Protein AF-A0A2U1ACW5-F1 (afdb_monomer_lite)

Sequence (103 aa):
MLWLCRTILNARAKKNGRGSQGRVTHMHFDAAFTHRGYLLNCAPARAGDGTYQPYVVISRSSDGELVANRFFPAELRFSDEAAAIAHARDWAVRWIDASTVTL

Foldseek 3Di:
DCPDPPPPDPDPDDDPDDDDDDDDPPVQVQPWDDDPQKIKTWFWDQDPVQWTWIWIWIAGNPPRHTPDTDGDDPVPTHNDGVVSRVVSVVVVNVVVVVVVVVD

Secondary structure (DSSP, 8-state):
--------S---------------------EEEEETTEEEEEEEEE-TTS-EEEEEEEEETTT--EEEEEEPPTT--BSSHHHHHHHHHHHHHHHHHHHHTT-

pLDDT: mean 72.54, std 21.09, range [32.88, 91.94]

Radius of gyration: 14.92 Å; chains: 1; bounding box: 42×40×32 Å

Structure (mmCIF, N/CA/C/O backbone):
data_AF-A0A2U1ACW5-F1
#
_entry.id   AF-A0A2U1ACW5-F1
#
loop_
_atom_site.group_PDB
_atom_site.id
_atom_site.type_symbol
_atom_site.label_atom_id
_atom_site.label_alt_id
_atom_site.label_comp_id
_atom_site.label_asym_id
_atom_site.label_entity_id
_atom_site.label_seq_id
_atom_site.pdbx_PDB_ins_code
_atom_site.Cartn_x
_atom_site.Cartn_y
_atom_site.Cartn_z
_atom_site.occupancy
_atom_site.B_iso_or_equiv
_atom_site.auth_seq_id
_atom_site.auth_comp_id
_atom_site.auth_asym_id
_atom_site.auth_atom_id
_atom_site.pdbx_PDB_model_num
ATOM 1 N N . MET A 1 1 ? -22.507 3.247 -7.805 1.00 39.28 1 MET A N 1
ATOM 2 C CA . MET A 1 1 ? -21.217 2.680 -7.347 1.00 39.28 1 MET A CA 1
ATOM 3 C C . MET A 1 1 ? -20.061 3.320 -8.116 1.00 39.28 1 MET A C 1
ATOM 5 O O . MET A 1 1 ? -19.346 2.649 -8.842 1.00 39.28 1 MET A O 1
ATOM 9 N N . LEU A 1 2 ? -19.894 4.638 -7.983 1.00 41.62 2 LEU A N 1
ATO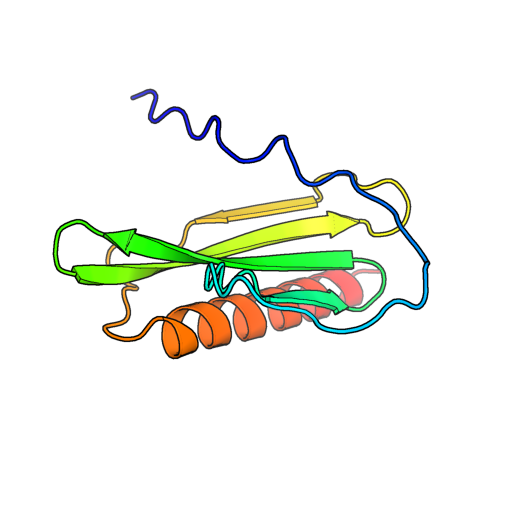M 10 C CA . LEU A 1 2 ? -18.729 5.367 -8.485 1.00 41.62 2 LEU A CA 1
ATOM 11 C C . LEU A 1 2 ? -18.114 6.078 -7.281 1.00 41.62 2 LEU A C 1
ATOM 13 O O . LEU A 1 2 ? -18.493 7.204 -6.971 1.00 41.62 2 LEU A O 1
ATOM 17 N N . TRP A 1 3 ? -17.224 5.397 -6.556 1.00 37.34 3 TRP A N 1
ATOM 18 C CA . TRP A 1 3 ? -16.386 6.074 -5.571 1.00 37.34 3 TRP A CA 1
ATOM 19 C C . TRP A 1 3 ? -15.121 6.532 -6.290 1.00 37.34 3 TRP A C 1
ATOM 21 O O . TRP A 1 3 ? -14.191 5.779 -6.565 1.00 37.34 3 TRP A O 1
ATOM 31 N N . LEU A 1 4 ? -15.222 7.773 -6.748 1.00 41.94 4 LEU A N 1
ATOM 32 C CA . LEU A 1 4 ? -14.299 8.493 -7.600 1.00 41.94 4 LEU A CA 1
ATOM 33 C C . LEU A 1 4 ? -12.999 8.788 -6.821 1.00 41.94 4 LEU A C 1
ATOM 35 O O . LEU A 1 4 ? -12.867 9.847 -6.215 1.00 41.94 4 LEU A O 1
ATOM 39 N N . CYS A 1 5 ? -12.014 7.887 -6.832 1.00 38.25 5 CYS A N 1
ATOM 40 C CA . CYS A 1 5 ? -10.661 8.207 -6.354 1.00 38.25 5 CYS A CA 1
ATOM 41 C C . CYS A 1 5 ? -9.927 9.064 -7.398 1.00 38.25 5 CYS A C 1
ATOM 43 O O . CYS A 1 5 ? -9.059 8.599 -8.132 1.00 38.25 5 CYS A O 1
ATOM 45 N N . ARG A 1 6 ? -10.302 10.345 -7.471 1.00 37.91 6 ARG A N 1
ATOM 46 C CA . ARG A 1 6 ? -9.713 11.362 -8.356 1.00 37.91 6 ARG A CA 1
ATOM 47 C C . ARG A 1 6 ? -8.531 12.107 -7.711 1.00 37.91 6 ARG A C 1
ATOM 49 O O . ARG A 1 6 ? -8.268 13.249 -8.068 1.00 37.91 6 ARG A O 1
ATOM 56 N N . THR A 1 7 ? -7.793 11.471 -6.800 1.00 41.97 7 THR A N 1
ATOM 57 C CA . THR A 1 7 ? -6.702 12.125 -6.039 1.00 41.97 7 THR A CA 1
ATOM 58 C C . THR A 1 7 ? -5.340 11.453 -6.224 1.00 41.97 7 THR A C 1
ATOM 60 O O . THR A 1 7 ? -4.455 11.614 -5.397 1.00 41.97 7 THR A O 1
ATOM 63 N N . ILE A 1 8 ? -5.132 10.705 -7.312 1.00 46.16 8 ILE A N 1
ATOM 64 C CA . ILE A 1 8 ? -3.819 10.109 -7.623 1.00 46.16 8 ILE A CA 1
ATOM 65 C C . ILE A 1 8 ? -3.422 10.486 -9.045 1.00 46.16 8 ILE A C 1
ATOM 67 O O . ILE A 1 8 ? -3.196 9.655 -9.915 1.00 46.16 8 ILE A O 1
ATOM 71 N N . LEU A 1 9 ? -3.403 11.787 -9.310 1.00 39.88 9 LEU A N 1
ATOM 72 C CA . LEU A 1 9 ? -2.804 12.322 -10.526 1.00 39.88 9 LEU A CA 1
ATOM 73 C C . LEU A 1 9 ? -2.098 13.643 -10.216 1.00 39.88 9 LEU A C 1
ATOM 75 O O . LEU A 1 9 ? -2.364 14.657 -10.843 1.00 39.88 9 LEU A O 1
ATOM 79 N N . ASN A 1 10 ? -1.240 13.662 -9.192 1.00 38.12 10 ASN A N 1
ATOM 80 C CA . ASN A 1 10 ? -0.293 14.764 -9.010 1.00 38.12 10 ASN A CA 1
ATOM 81 C C . ASN A 1 10 ? 0.879 14.381 -8.099 1.00 38.12 10 ASN A C 1
ATOM 83 O O . ASN A 1 10 ? 1.015 14.863 -6.985 1.00 38.12 10 ASN A O 1
ATOM 87 N N . ALA A 1 11 ? 1.756 13.511 -8.592 1.00 41.66 11 ALA A N 1
ATOM 88 C CA . ALA A 1 11 ? 3.115 13.406 -8.060 1.00 41.66 11 ALA A CA 1
ATOM 89 C C . ALA A 1 11 ? 4.088 12.951 -9.153 1.00 41.66 11 ALA A C 1
ATOM 91 O O . ALA A 1 11 ? 4.943 12.095 -8.953 1.00 41.66 11 ALA A O 1
ATOM 92 N N . ARG A 1 12 ? 3.971 13.538 -10.351 1.00 45.00 12 ARG A N 1
ATOM 93 C CA . ARG A 1 12 ? 5.057 13.502 -11.332 1.00 45.00 12 ARG A CA 1
ATOM 94 C C . ARG A 1 12 ? 5.933 14.728 -11.090 1.00 45.00 12 ARG A C 1
ATOM 96 O O . ARG A 1 12 ? 5.810 15.733 -11.774 1.00 45.00 12 ARG A O 1
ATOM 103 N N . ALA A 1 13 ? 6.816 14.648 -10.101 1.00 35.47 13 ALA A N 1
ATOM 104 C CA . ALA A 1 13 ? 7.883 15.627 -9.925 1.00 35.47 13 ALA A CA 1
ATOM 105 C C . ALA A 1 13 ? 9.207 14.899 -9.703 1.00 35.47 13 ALA A C 1
ATOM 107 O O . ALA A 1 13 ? 9.738 14.786 -8.603 1.00 35.47 13 ALA A O 1
ATOM 108 N N . LYS A 1 14 ? 9.749 14.415 -10.820 1.00 51.97 14 LYS A N 1
ATOM 109 C CA . LYS A 1 14 ? 11.175 14.163 -10.998 1.00 51.97 14 LYS A CA 1
ATOM 110 C C . LYS A 1 14 ? 11.932 15.431 -10.584 1.00 51.97 14 LYS A C 1
ATOM 112 O O . LYS A 1 14 ? 11.893 16.419 -11.312 1.00 51.97 14 LYS A O 1
ATOM 117 N N . LYS A 1 15 ? 12.637 15.412 -9.453 1.00 34.03 15 LYS A N 1
ATOM 118 C CA . LYS A 1 15 ? 13.731 16.358 -9.197 1.00 34.03 15 LYS A CA 1
ATOM 119 C C . LYS A 1 15 ? 14.827 15.703 -8.363 1.00 34.03 15 LYS A C 1
ATOM 121 O O . LYS A 1 15 ? 14.823 15.719 -7.140 1.00 34.03 15 LYS A O 1
ATOM 126 N N . ASN A 1 16 ? 15.797 15.152 -9.090 1.00 43.53 16 ASN A N 1
ATOM 127 C CA . ASN A 1 16 ? 17.181 15.107 -8.641 1.00 43.53 16 ASN A CA 1
ATOM 128 C C . ASN A 1 16 ? 17.596 16.543 -8.281 1.00 43.53 16 ASN A C 1
ATOM 130 O O . ASN A 1 16 ? 17.562 17.419 -9.145 1.00 43.53 16 ASN A O 1
ATOM 134 N N . GLY A 1 17 ? 17.961 16.791 -7.027 1.00 34.56 17 GLY A N 1
ATOM 135 C CA . GLY A 1 17 ? 18.428 18.102 -6.590 1.00 34.56 17 GLY A CA 1
ATOM 136 C C . GLY A 1 17 ? 18.649 18.159 -5.087 1.00 34.56 17 GLY A C 1
ATOM 137 O O . GLY A 1 17 ? 17.695 18.206 -4.319 1.00 34.56 17 GLY A O 1
ATOM 138 N N . ARG A 1 18 ? 19.923 18.165 -4.683 1.00 53.16 18 ARG A N 1
ATOM 139 C CA . ARG A 1 18 ? 20.391 18.546 -3.343 1.00 53.16 18 ARG A CA 1
ATOM 140 C C . ARG A 1 18 ? 19.688 19.833 -2.887 1.00 53.16 18 ARG A C 1
ATOM 142 O O . ARG A 1 18 ? 19.702 20.810 -3.630 1.00 53.16 18 ARG A O 1
ATOM 149 N N . GLY A 1 19 ? 19.139 19.860 -1.674 1.00 32.88 19 GLY A N 1
ATOM 150 C CA . GLY A 1 19 ? 18.554 21.085 -1.126 1.00 32.88 19 GLY A CA 1
ATOM 151 C C . GLY A 1 19 ? 17.860 20.893 0.218 1.00 32.88 19 GLY A C 1
ATOM 152 O O . GLY A 1 19 ? 16.717 20.466 0.267 1.00 32.88 19 GLY A O 1
ATOM 153 N N . SER A 1 20 ? 18.596 21.213 1.281 1.00 42.34 20 SER A N 1
ATOM 154 C CA . SER A 1 20 ? 18.159 21.877 2.518 1.00 42.34 20 SER A CA 1
ATOM 155 C C . SER A 1 20 ? 16.734 21.599 3.025 1.00 42.34 20 SER A C 1
ATOM 157 O O . SER A 1 20 ? 15.765 22.216 2.587 1.00 42.34 20 SER A O 1
ATOM 159 N N . GLN A 1 21 ? 16.633 20.747 4.048 1.00 43.81 21 GLN A N 1
ATOM 160 C CA . GLN A 1 21 ? 15.432 20.577 4.868 1.00 43.81 21 GLN A CA 1
ATOM 161 C C . GLN A 1 21 ? 15.023 21.906 5.528 1.00 43.81 21 GLN A C 1
ATOM 163 O O . GLN A 1 21 ? 15.702 22.400 6.426 1.00 43.81 21 GLN A O 1
ATOM 168 N N . GLY A 1 22 ? 13.884 22.458 5.115 1.00 34.69 22 GLY A N 1
ATOM 169 C CA . GLY A 1 22 ? 13.260 23.629 5.724 1.00 34.69 22 GLY A CA 1
ATOM 170 C C . GLY A 1 22 ? 11.738 23.498 5.738 1.00 34.69 22 GLY A C 1
ATOM 171 O O . GLY A 1 22 ? 11.098 23.703 4.717 1.00 34.69 22 GLY A O 1
ATOM 172 N N . ARG A 1 23 ? 11.197 23.127 6.908 1.00 50.69 23 ARG A N 1
ATOM 173 C CA . ARG A 1 23 ? 9.838 23.376 7.445 1.00 50.69 23 ARG A CA 1
ATOM 174 C C . ARG A 1 23 ? 8.676 23.568 6.446 1.00 50.69 23 ARG A C 1
ATOM 176 O O . ARG A 1 23 ? 8.473 24.680 5.988 1.00 50.69 23 ARG A O 1
ATOM 183 N N . VAL A 1 24 ? 7.828 22.539 6.308 1.00 41.62 24 VAL A N 1
ATOM 184 C CA . VAL A 1 24 ? 6.386 22.510 6.673 1.00 41.62 24 VAL A CA 1
ATOM 185 C C . VAL A 1 24 ? 6.018 21.025 6.826 1.00 41.62 24 VAL A C 1
ATOM 187 O O . VAL A 1 24 ? 5.989 20.291 5.843 1.00 41.62 24 VAL A O 1
ATOM 190 N N . THR A 1 25 ? 5.776 20.543 8.047 1.00 41.47 25 THR A N 1
ATOM 191 C CA . THR A 1 25 ? 5.340 19.158 8.304 1.00 41.47 25 THR A CA 1
ATOM 192 C C . THR A 1 25 ? 3.851 19.007 7.995 1.00 41.47 25 THR A C 1
ATOM 194 O O . THR A 1 25 ? 3.028 18.863 8.893 1.00 41.47 25 THR A O 1
ATOM 197 N N . HIS A 1 26 ? 3.492 19.032 6.714 1.00 37.50 26 HIS A N 1
ATOM 198 C CA . HIS A 1 26 ? 2.369 18.221 6.261 1.00 37.50 26 HIS A CA 1
ATOM 199 C C . HIS A 1 26 ? 2.902 16.788 6.301 1.00 37.50 26 HIS A C 1
ATOM 201 O O . HIS A 1 26 ? 3.654 16.393 5.411 1.00 37.50 26 HIS A O 1
ATOM 207 N N . MET A 1 27 ? 2.627 16.053 7.385 1.00 41.44 27 MET A N 1
ATOM 208 C CA . MET A 1 27 ? 2.904 14.617 7.477 1.00 41.44 27 MET A CA 1
ATOM 209 C C . MET A 1 27 ? 2.012 13.890 6.466 1.00 41.44 27 MET A C 1
ATOM 211 O O . MET A 1 27 ? 1.006 13.278 6.796 1.00 41.44 27 MET A O 1
ATOM 215 N N . HIS A 1 28 ? 2.353 14.024 5.192 1.00 47.94 28 HIS A N 1
ATOM 216 C CA . HIS A 1 28 ? 1.923 13.110 4.162 1.00 47.94 28 HIS A CA 1
ATOM 217 C C . HIS A 1 28 ? 2.777 11.872 4.410 1.00 47.94 28 HIS A C 1
ATOM 219 O O . HIS A 1 28 ? 3.927 11.812 3.975 1.00 47.94 28 HIS A O 1
ATOM 225 N N . PHE A 1 29 ? 2.280 10.939 5.223 1.00 51.38 29 PHE A N 1
ATOM 226 C CA . PHE A 1 29 ? 2.937 9.654 5.434 1.00 51.38 29 PHE A CA 1
ATOM 227 C C . PHE A 1 29 ? 2.812 8.767 4.177 1.00 51.38 29 PHE A C 1
ATOM 229 O O . PHE A 1 29 ? 2.444 7.597 4.245 1.00 51.38 29 PHE A O 1
ATOM 236 N N . ASP A 1 30 ? 3.122 9.329 3.011 1.00 58.91 30 ASP A N 1
ATOM 237 C CA . ASP A 1 30 ? 3.385 8.572 1.802 1.00 58.91 30 ASP A CA 1
ATOM 238 C C . ASP A 1 30 ? 4.782 7.981 1.964 1.00 58.91 30 ASP A C 1
ATOM 240 O O . ASP A 1 30 ? 5.810 8.637 1.769 1.00 58.91 30 ASP A O 1
ATOM 244 N N . ALA A 1 31 ? 4.827 6.716 2.368 1.00 77.19 31 ALA A N 1
ATOM 245 C CA . ALA A 1 31 ? 6.047 5.932 2.360 1.00 77.19 31 ALA A CA 1
ATOM 246 C C . ALA A 1 31 ? 6.247 5.362 0.956 1.00 77.19 31 ALA A C 1
ATOM 248 O O . ALA A 1 31 ? 6.062 4.166 0.715 1.00 77.19 31 ALA A O 1
ATOM 249 N N . ALA A 1 32 ? 6.608 6.241 0.023 1.00 84.31 32 ALA A N 1
ATOM 250 C CA . ALA A 1 32 ? 7.019 5.840 -1.309 1.00 84.31 32 ALA A CA 1
ATOM 251 C C . ALA A 1 32 ? 8.475 5.353 -1.298 1.00 84.31 32 ALA A C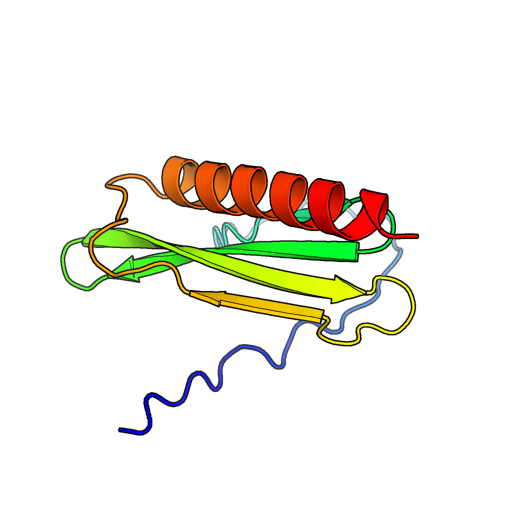 1
ATOM 253 O O . ALA A 1 32 ? 9.371 6.045 -0.813 1.00 84.31 32 ALA A O 1
ATOM 254 N N . PHE A 1 33 ? 8.725 4.164 -1.841 1.00 85.75 33 PHE A N 1
ATOM 255 C CA . PHE A 1 33 ? 10.070 3.600 -1.965 1.00 85.75 33 PHE A CA 1
ATOM 256 C C . PHE A 1 33 ? 10.200 2.764 -3.237 1.00 85.75 33 PHE A C 1
ATOM 258 O O . PHE A 1 33 ? 9.206 2.309 -3.795 1.00 85.75 33 PHE A O 1
ATOM 265 N N . THR A 1 34 ? 11.431 2.565 -3.707 1.00 86.81 34 THR A N 1
ATOM 266 C CA . THR A 1 34 ? 11.711 1.753 -4.897 1.00 86.81 34 THR A CA 1
ATOM 267 C C . THR A 1 34 ? 12.161 0.350 -4.488 1.00 86.81 34 THR A C 1
ATOM 269 O O . THR A 1 34 ? 13.049 0.216 -3.649 1.00 86.81 34 THR A O 1
ATOM 272 N N . HIS A 1 35 ? 11.600 -0.693 -5.106 1.00 87.75 35 HIS A N 1
ATOM 273 C CA . HIS A 1 35 ? 11.992 -2.097 -4.916 1.00 87.75 35 HIS A CA 1
ATOM 274 C C . HIS A 1 35 ? 11.984 -2.836 -6.257 1.00 87.75 35 HIS A C 1
ATOM 276 O O . HIS A 1 35 ? 10.993 -2.795 -6.981 1.00 87.75 35 HIS A O 1
ATOM 282 N N . ARG A 1 36 ? 13.100 -3.490 -6.612 1.00 86.19 36 ARG A N 1
ATOM 283 C CA . ARG A 1 36 ? 13.269 -4.285 -7.852 1.00 86.19 36 ARG A CA 1
ATOM 284 C C . ARG A 1 36 ? 12.817 -3.589 -9.153 1.00 86.19 36 ARG A C 1
ATOM 286 O O . ARG A 1 36 ? 12.264 -4.221 -10.043 1.00 86.19 36 ARG A O 1
ATOM 293 N N . GLY A 1 37 ? 13.048 -2.280 -9.271 1.00 86.62 37 GLY A N 1
ATOM 294 C CA . GLY A 1 37 ? 12.653 -1.505 -10.457 1.00 86.62 37 GLY A CA 1
ATOM 295 C C . GLY A 1 37 ? 11.187 -1.054 -10.471 1.00 86.62 37 GLY A C 1
ATOM 296 O O . GLY A 1 37 ? 10.738 -0.481 -11.463 1.00 86.62 37 GLY A O 1
ATOM 297 N N . TYR A 1 38 ? 10.459 -1.241 -9.371 1.00 88.12 38 TYR A N 1
ATOM 298 C CA . TYR A 1 38 ? 9.113 -0.717 -9.153 1.00 88.12 38 TYR A CA 1
ATOM 299 C C . TYR A 1 38 ? 9.139 0.385 -8.097 1.00 88.12 38 TYR A C 1
ATOM 301 O O . TYR A 1 38 ? 9.904 0.313 -7.140 1.00 88.12 38 TYR A O 1
ATOM 309 N N . LEU A 1 39 ? 8.307 1.404 -8.275 1.00 89.88 39 LEU A N 1
ATOM 310 C CA . LEU A 1 39 ? 7.999 2.422 -7.283 1.00 89.88 39 LEU A CA 1
ATOM 311 C C . LEU A 1 39 ? 6.729 1.999 -6.539 1.00 89.88 39 LEU A C 1
ATOM 313 O O . LEU A 1 39 ? 5.676 1.817 -7.146 1.00 89.88 39 LEU A O 1
ATOM 317 N N . LEU A 1 40 ? 6.833 1.843 -5.226 1.00 90.06 40 LEU A N 1
ATOM 318 C CA . LEU A 1 40 ? 5.763 1.395 -4.347 1.00 90.06 40 LEU A CA 1
ATOM 319 C C . LEU A 1 40 ? 5.385 2.572 -3.463 1.00 90.06 40 LEU A C 1
ATOM 321 O O . LEU A 1 40 ? 6.147 2.949 -2.577 1.00 90.06 40 LEU A O 1
ATOM 325 N N . ASN A 1 41 ? 4.227 3.165 -3.722 1.00 89.31 41 ASN A N 1
ATOM 326 C CA . ASN A 1 41 ? 3.672 4.217 -2.893 1.00 89.31 41 ASN A CA 1
ATOM 327 C C . ASN A 1 41 ? 2.706 3.615 -1.872 1.00 89.31 41 ASN A C 1
ATOM 329 O O . ASN A 1 41 ? 1.649 3.114 -2.253 1.00 89.31 41 ASN A O 1
ATOM 333 N N . CYS A 1 42 ? 3.090 3.642 -0.597 1.00 88.50 42 CYS A N 1
ATOM 334 C CA . CYS A 1 42 ? 2.284 3.152 0.515 1.00 88.50 42 CYS A CA 1
ATOM 335 C C . CYS A 1 42 ? 1.741 4.335 1.312 1.00 88.50 42 CYS A C 1
ATOM 337 O O . CYS A 1 42 ? 2.528 5.122 1.837 1.00 88.50 42 CYS A O 1
ATOM 339 N N . ALA A 1 43 ? 0.420 4.417 1.449 1.00 86.19 43 ALA A N 1
ATOM 340 C CA . ALA A 1 43 ? -0.244 5.506 2.154 1.00 86.19 43 ALA A CA 1
ATOM 341 C C . ALA A 1 43 ? -1.321 4.975 3.118 1.00 86.19 43 ALA A C 1
ATOM 343 O O . ALA A 1 43 ? -1.960 3.956 2.836 1.00 86.19 43 ALA A O 1
ATOM 344 N N . PRO A 1 44 ? -1.554 5.651 4.254 1.00 85.06 44 PRO A N 1
ATOM 345 C CA . PRO A 1 44 ? -2.678 5.363 5.128 1.00 85.06 44 PRO A CA 1
ATOM 346 C C . PRO A 1 44 ? -3.915 6.152 4.667 1.00 85.06 44 PRO A C 1
ATOM 348 O O . PRO A 1 44 ? -3.926 7.382 4.640 1.00 85.06 44 PRO A O 1
ATOM 351 N N . ALA A 1 45 ? -4.999 5.457 4.335 1.00 86.31 45 ALA A N 1
ATOM 352 C CA . ALA A 1 45 ? -6.296 6.072 4.082 1.00 86.31 45 ALA A CA 1
ATOM 353 C C . ALA A 1 45 ? -7.087 6.163 5.395 1.00 86.31 45 ALA A C 1
ATOM 355 O O . ALA A 1 45 ? -7.566 5.158 5.916 1.00 86.31 45 ALA A O 1
ATOM 356 N N . ARG A 1 46 ? -7.223 7.371 5.949 1.00 84.00 46 ARG A N 1
ATOM 357 C CA . ARG A 1 46 ? -7.966 7.590 7.197 1.00 84.00 46 ARG A CA 1
ATOM 358 C C . ARG A 1 46 ? -9.468 7.379 6.992 1.00 84.00 46 ARG A C 1
ATOM 360 O O . ARG A 1 46 ? -10.084 8.032 6.150 1.00 84.00 46 ARG A O 1
ATOM 367 N N . ALA A 1 47 ? -10.057 6.495 7.786 1.00 82.25 47 ALA A N 1
ATOM 368 C CA . ALA A 1 47 ? -11.489 6.258 7.849 1.00 82.25 47 ALA A CA 1
ATOM 369 C C . ALA A 1 47 ? -12.167 7.217 8.847 1.00 82.25 47 ALA A C 1
ATOM 371 O O . ALA A 1 47 ? -11.535 7.792 9.736 1.00 82.25 47 ALA A O 1
ATOM 372 N N . GLY A 1 48 ? -13.479 7.420 8.684 1.00 80.38 48 GLY A N 1
ATOM 373 C CA . GLY A 1 48 ? -14.260 8.355 9.509 1.00 80.38 48 GLY A CA 1
ATOM 374 C C . GLY A 1 48 ? -14.376 7.961 10.988 1.00 80.38 48 GLY A C 1
ATOM 375 O O . GLY A 1 48 ? -14.727 8.799 11.811 1.00 80.38 48 GLY A O 1
ATOM 376 N N . ASP A 1 49 ? -14.049 6.714 11.323 1.00 82.94 49 ASP A N 1
ATOM 377 C CA . ASP A 1 49 ? -13.991 6.159 12.681 1.00 82.94 49 ASP A CA 1
ATOM 378 C C . ASP A 1 49 ? -12.643 6.418 13.387 1.00 82.94 49 ASP A C 1
ATOM 380 O O . ASP A 1 49 ? -12.454 6.010 14.530 1.00 82.94 49 ASP A O 1
ATOM 384 N N . GLY A 1 50 ? -11.706 7.109 12.726 1.00 85.00 50 GLY A N 1
ATOM 385 C CA . GLY A 1 50 ? -10.374 7.396 13.258 1.00 85.00 50 GLY A CA 1
ATOM 386 C C . GLY A 1 50 ? -9.350 6.284 13.029 1.00 85.00 50 GLY A C 1
ATOM 387 O O . GLY A 1 50 ? -8.213 6.430 13.465 1.00 85.00 50 GLY A O 1
ATOM 388 N N . THR A 1 51 ? -9.722 5.210 12.332 1.00 89.38 51 THR A N 1
ATOM 389 C CA . THR A 1 51 ? -8.792 4.154 11.918 1.00 89.38 51 THR A CA 1
ATOM 390 C C . THR A 1 51 ? -8.154 4.459 10.560 1.00 89.38 51 THR A C 1
ATOM 392 O O . THR A 1 51 ? -8.559 5.378 9.845 1.00 89.38 51 THR A O 1
ATOM 395 N N . TYR A 1 52 ? -7.150 3.673 10.184 1.00 87.62 52 TYR A N 1
ATOM 396 C CA . TYR A 1 52 ? -6.372 3.817 8.963 1.00 87.62 52 TYR A CA 1
ATOM 397 C C . TYR A 1 52 ? -6.418 2.534 8.152 1.00 87.62 52 TYR A C 1
ATOM 399 O O . TYR A 1 52 ? -6.051 1.454 8.613 1.00 87.62 52 TYR A O 1
ATOM 407 N N . GLN A 1 53 ? -6.858 2.660 6.913 1.00 89.25 53 GLN A N 1
ATOM 408 C CA . GLN A 1 53 ? -6.879 1.583 5.948 1.00 89.25 53 GLN A CA 1
ATOM 409 C C . GLN A 1 53 ? -5.585 1.642 5.132 1.00 89.25 53 GLN A C 1
ATOM 411 O O . GLN A 1 53 ? -5.257 2.696 4.582 1.00 89.25 53 GLN A O 1
ATOM 416 N N . PRO A 1 54 ? -4.817 0.548 5.052 1.00 89.38 54 PRO A N 1
ATOM 417 C CA . PRO A 1 54 ? -3.607 0.534 4.254 1.00 89.38 54 PRO A CA 1
ATOM 418 C C . PRO A 1 54 ? -3.978 0.670 2.778 1.00 89.38 54 PRO A C 1
ATOM 420 O O . PRO A 1 54 ? -4.998 0.150 2.310 1.00 89.38 54 PRO A O 1
ATOM 423 N N . TYR A 1 55 ? -3.135 1.375 2.040 1.00 87.31 55 TYR A N 1
ATOM 424 C CA . TYR A 1 55 ? -3.302 1.585 0.618 1.00 87.31 55 TYR A CA 1
ATOM 425 C C . TYR A 1 55 ? -1.950 1.539 -0.082 1.00 87.31 55 TYR A C 1
ATOM 427 O O . TYR A 1 55 ? -0.957 2.053 0.437 1.00 87.31 55 TYR A O 1
ATOM 435 N N . VAL A 1 56 ? -1.904 0.906 -1.255 1.00 90.12 56 VAL A N 1
ATOM 436 C CA . VAL A 1 56 ? -0.673 0.805 -2.034 1.00 90.12 56 VAL A CA 1
ATOM 437 C C . VAL A 1 56 ? -0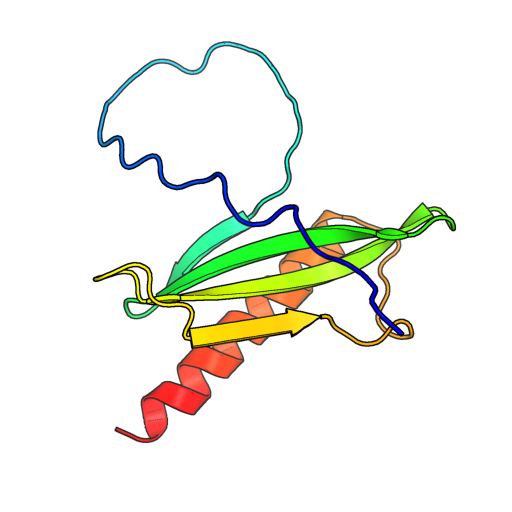.904 0.945 -3.531 1.00 90.12 56 VAL A C 1
ATOM 439 O O . VAL A 1 56 ? -1.785 0.316 -4.124 1.00 90.12 56 VAL A O 1
ATOM 442 N N . VAL A 1 57 ? -0.033 1.736 -4.147 1.00 90.56 57 VAL A N 1
ATOM 443 C CA . VAL A 1 57 ? 0.094 1.893 -5.593 1.00 90.56 57 VAL A CA 1
ATOM 444 C C . VAL A 1 57 ? 1.477 1.430 -6.005 1.00 90.56 57 VAL A C 1
ATOM 446 O O . VAL A 1 57 ? 2.477 1.897 -5.471 1.00 90.56 57 VAL A O 1
ATOM 449 N N . ILE A 1 58 ? 1.538 0.528 -6.971 1.00 89.12 58 ILE A N 1
ATOM 450 C CA . ILE A 1 58 ? 2.780 0.014 -7.529 1.00 89.12 58 ILE A CA 1
ATOM 451 C C . ILE A 1 58 ? 2.847 0.455 -8.981 1.00 89.12 58 ILE A C 1
ATOM 453 O O . ILE A 1 58 ? 2.005 0.077 -9.797 1.00 89.12 58 ILE A O 1
ATOM 457 N N . SER A 1 59 ? 3.867 1.228 -9.314 1.00 88.44 59 SER A N 1
ATOM 458 C CA . SER A 1 59 ? 4.186 1.605 -10.685 1.00 88.44 59 SER A CA 1
ATOM 459 C C . SER A 1 59 ? 5.582 1.135 -11.063 1.00 88.44 59 SER A C 1
ATOM 461 O O . SER A 1 59 ? 6.435 0.892 -10.212 1.00 88.44 59 SER A O 1
ATOM 463 N N . ARG A 1 60 ? 5.840 0.967 -12.354 1.00 88.06 60 ARG A N 1
ATOM 464 C CA . ARG A 1 60 ? 7.176 0.643 -12.841 1.00 88.06 60 ARG A CA 1
ATOM 465 C C . ARG A 1 60 ? 8.035 1.902 -12.784 1.00 88.06 60 ARG A C 1
ATOM 467 O O . ARG A 1 60 ? 7.644 2.968 -13.249 1.00 88.06 60 ARG A O 1
ATOM 474 N N . SER A 1 61 ? 9.229 1.791 -12.211 1.00 85.81 61 SER A N 1
ATOM 475 C CA . SER A 1 61 ? 10.112 2.942 -12.001 1.00 85.81 61 SER A CA 1
ATOM 476 C C . SER A 1 61 ? 10.704 3.506 -13.303 1.00 85.81 61 SER A C 1
ATOM 478 O O . SER A 1 61 ? 11.234 4.617 -13.277 1.00 85.81 61 SER A O 1
ATOM 480 N N . SER A 1 62 ? 10.670 2.764 -14.416 1.00 85.06 62 SER A N 1
ATOM 481 C CA . SER A 1 62 ? 11.277 3.163 -15.697 1.00 85.06 62 SER A CA 1
ATOM 482 C C . SER A 1 62 ? 10.446 4.186 -16.475 1.00 85.06 62 SER A C 1
ATOM 484 O O . SER A 1 62 ? 10.987 5.161 -16.990 1.00 85.06 62 SER A O 1
ATOM 486 N N . ASP A 1 63 ? 9.137 3.968 -16.560 1.00 84.44 63 ASP A N 1
ATOM 487 C CA . ASP A 1 63 ? 8.178 4.745 -17.358 1.00 84.44 63 ASP A CA 1
ATOM 488 C C . ASP A 1 63 ? 7.074 5.383 -16.491 1.00 84.44 63 ASP A C 1
ATOM 490 O O . ASP A 1 63 ? 6.451 6.371 -16.898 1.00 84.44 63 ASP A O 1
ATOM 494 N N . GLY A 1 64 ? 6.892 4.888 -15.264 1.00 83.44 64 GLY A N 1
ATOM 495 C CA . GLY A 1 64 ? 5.817 5.275 -14.358 1.00 83.44 64 GLY A CA 1
ATOM 496 C C . GLY A 1 64 ? 4.501 4.551 -14.636 1.00 83.44 64 GLY A C 1
ATOM 497 O O . GLY A 1 64 ? 3.473 4.987 -14.119 1.00 83.44 64 GLY A O 1
ATOM 498 N N . GLU A 1 65 ? 4.504 3.488 -15.447 1.00 86.69 65 GLU A N 1
ATOM 499 C CA . GLU A 1 65 ? 3.305 2.712 -15.763 1.00 86.69 65 GLU A CA 1
ATOM 500 C C . GLU A 1 65 ? 2.722 2.096 -14.487 1.00 86.69 65 GLU A C 1
ATOM 502 O O . GLU A 1 65 ? 3.445 1.494 -13.694 1.00 86.69 65 GLU A O 1
ATOM 507 N N . LEU A 1 66 ? 1.416 2.257 -14.267 1.00 86.50 66 LEU A N 1
ATOM 508 C CA . LEU A 1 66 ? 0.731 1.645 -13.134 1.00 86.50 66 LEU A CA 1
ATOM 509 C C . LEU A 1 66 ? 0.658 0.132 -13.348 1.00 86.50 66 LEU A C 1
ATOM 511 O O . LEU A 1 66 ? 0.013 -0.335 -14.279 1.00 86.50 66 LEU A O 1
ATOM 515 N N . VAL A 1 67 ? 1.285 -0.620 -12.452 1.00 87.81 67 VAL A N 1
ATOM 516 C CA . VAL A 1 67 ? 1.351 -2.083 -12.520 1.00 87.81 67 VAL A CA 1
ATOM 517 C C . VAL A 1 67 ? 0.260 -2.699 -11.653 1.00 87.81 67 VAL A C 1
ATOM 519 O O . VAL A 1 67 ? -0.425 -3.627 -12.072 1.00 87.81 67 VAL A O 1
ATOM 522 N N . ALA A 1 68 ? 0.077 -2.171 -10.443 1.00 87.31 68 ALA A N 1
ATOM 523 C CA . ALA A 1 68 ? -0.956 -2.631 -9.532 1.00 87.31 68 ALA A CA 1
ATOM 524 C C . ALA A 1 68 ? -1.442 -1.497 -8.632 1.00 87.31 68 ALA A C 1
ATOM 526 O O . ALA A 1 68 ? -0.689 -0.616 -8.224 1.00 87.31 68 ALA A O 1
ATOM 527 N N . ASN A 1 69 ? -2.721 -1.547 -8.289 1.00 87.88 69 ASN A N 1
ATOM 528 C CA . ASN A 1 69 ? -3.342 -0.647 -7.334 1.00 87.88 69 ASN A CA 1
ATOM 529 C C . ASN A 1 69 ? -4.178 -1.495 -6.379 1.00 87.88 69 ASN A C 1
ATOM 531 O O . ASN A 1 69 ? -5.090 -2.193 -6.828 1.00 87.88 69 ASN A O 1
ATOM 535 N N . ARG A 1 70 ? -3.860 -1.468 -5.083 1.00 84.56 70 ARG A N 1
ATOM 536 C CA . ARG A 1 70 ? -4.584 -2.254 -4.088 1.00 84.56 70 ARG A CA 1
ATOM 537 C C . ARG A 1 70 ? -5.104 -1.386 -2.954 1.00 84.56 70 ARG A C 1
ATOM 539 O O . ARG A 1 70 ? -4.350 -0.840 -2.153 1.00 84.56 70 ARG A O 1
ATOM 546 N N . PHE A 1 71 ? -6.427 -1.393 -2.849 1.00 85.44 71 PHE A N 1
ATOM 547 C CA . PHE A 1 71 ? -7.148 -1.087 -1.624 1.00 85.44 71 PHE A CA 1
ATOM 548 C C . PHE A 1 71 ? -7.364 -2.381 -0.845 1.00 85.44 71 PHE A C 1
ATOM 550 O O . PHE A 1 71 ? -7.828 -3.381 -1.396 1.00 85.44 71 PHE A O 1
ATOM 557 N N . PHE A 1 72 ? -6.999 -2.372 0.430 1.00 86.50 72 PHE A N 1
ATOM 558 C CA . PHE A 1 72 ? -7.238 -3.502 1.321 1.00 86.50 72 PHE A CA 1
ATOM 559 C C . PHE A 1 72 ? -8.702 -3.518 1.781 1.00 86.50 72 PHE A C 1
ATOM 561 O O . PHE 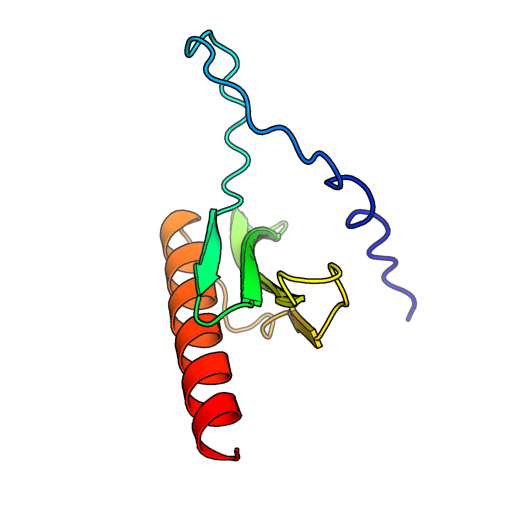A 1 72 ? -9.364 -2.486 1.694 1.00 86.50 72 PHE A O 1
ATOM 568 N N . PRO A 1 73 ? -9.250 -4.656 2.236 1.00 84.75 73 PRO A N 1
ATOM 569 C CA . PRO A 1 73 ? -10.624 -4.716 2.734 1.00 84.75 73 PRO A CA 1
ATOM 570 C C . PRO A 1 73 ? -10.823 -3.834 3.974 1.00 84.75 73 PRO A C 1
ATOM 572 O O . PRO A 1 73 ? -9.891 -3.598 4.738 1.00 84.75 73 PRO A O 1
ATOM 575 N N . ALA A 1 74 ? -12.057 -3.372 4.193 1.00 79.69 74 ALA A N 1
ATOM 576 C CA . ALA A 1 74 ? -12.407 -2.515 5.330 1.00 79.69 74 ALA A CA 1
ATOM 577 C C . ALA A 1 74 ? -12.238 -3.206 6.696 1.00 79.69 74 ALA A C 1
ATOM 579 O O . ALA A 1 74 ? -12.128 -2.528 7.708 1.00 79.69 74 ALA A O 1
ATOM 580 N N . GLU A 1 75 ? -12.199 -4.536 6.726 1.00 84.94 75 GLU A N 1
ATOM 581 C CA . GLU A 1 75 ? -11.910 -5.327 7.928 1.00 84.94 75 GLU A CA 1
ATOM 582 C C . GLU A 1 75 ? -10.434 -5.223 8.346 1.00 84.94 75 GLU A C 1
ATOM 584 O O . GLU A 1 75 ? -10.100 -5.435 9.508 1.00 84.94 75 GLU A O 1
ATOM 589 N N . LEU A 1 76 ? -9.547 -4.859 7.412 1.00 85.75 76 LEU A N 1
ATOM 590 C CA . LEU A 1 76 ? -8.122 -4.673 7.655 1.00 85.75 76 LEU A CA 1
ATOM 591 C C . LEU A 1 76 ? -7.821 -3.186 7.860 1.00 85.75 76 LEU A C 1
ATOM 593 O O . LEU A 1 76 ? -7.313 -2.493 6.977 1.00 85.75 76 LEU A O 1
ATOM 597 N N . ARG A 1 77 ? -8.180 -2.697 9.045 1.00 87.69 77 ARG A N 1
ATOM 598 C CA . ARG A 1 77 ? -7.914 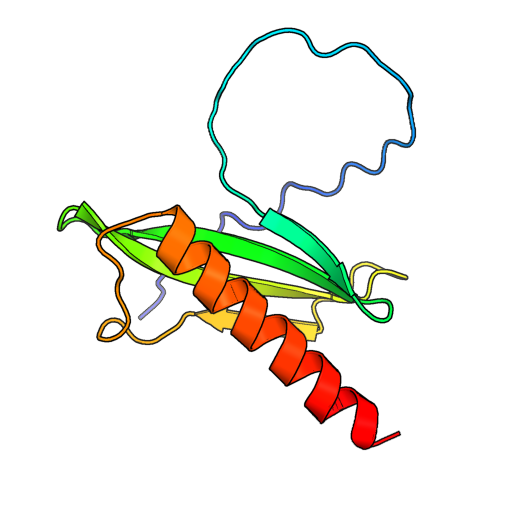-1.334 9.507 1.00 87.69 77 ARG A CA 1
ATOM 599 C C . ARG A 1 77 ? -6.959 -1.361 10.688 1.00 87.69 77 ARG A C 1
ATOM 601 O O . ARG A 1 77 ? -6.969 -2.286 11.494 1.00 87.69 77 ARG A O 1
ATOM 608 N N . PHE A 1 78 ? -6.156 -0.317 10.793 1.00 88.06 78 PHE A N 1
ATOM 609 C CA . PHE A 1 78 ? -5.192 -0.131 11.864 1.00 88.06 78 PHE A CA 1
ATOM 610 C C . PHE A 1 78 ? -5.563 1.107 12.664 1.00 88.06 78 PHE A C 1
ATOM 612 O O . PHE A 1 78 ? -5.996 2.110 12.107 1.00 88.06 78 PHE A O 1
ATOM 619 N N . SER A 1 79 ? -5.362 1.066 13.974 1.00 89.38 79 SER A N 1
ATOM 620 C CA . SER A 1 79 ? -5.531 2.251 14.824 1.00 89.38 79 SER A CA 1
ATOM 621 C C . SER A 1 79 ? -4.387 3.258 14.662 1.00 89.38 79 SER A C 1
ATOM 623 O O . SER A 1 79 ? -4.490 4.378 15.148 1.00 89.38 79 SER A O 1
ATOM 625 N N . ASP A 1 80 ? -3.301 2.855 13.997 1.00 87.88 80 ASP A N 1
ATOM 626 C CA . ASP A 1 80 ? -2.075 3.629 13.829 1.00 87.88 80 ASP A CA 1
ATOM 627 C C . ASP A 1 80 ? -1.684 3.753 12.347 1.00 87.88 80 ASP A C 1
ATOM 629 O O . ASP A 1 80 ? -1.756 2.790 11.575 1.00 87.88 80 ASP A O 1
ATOM 633 N N . GLU A 1 81 ? -1.246 4.953 11.964 1.00 86.56 81 GLU A N 1
ATOM 634 C CA . GLU A 1 81 ? -0.835 5.288 10.596 1.00 86.56 81 GLU A CA 1
ATOM 635 C C . GLU A 1 81 ? 0.401 4.499 10.167 1.00 86.56 81 GLU A C 1
ATOM 637 O O . GLU A 1 81 ? 0.436 3.932 9.070 1.00 86.56 81 GLU A O 1
ATOM 642 N N . ALA A 1 82 ? 1.410 4.425 11.040 1.00 85.94 82 ALA A N 1
ATOM 643 C CA . ALA A 1 82 ? 2.659 3.741 10.740 1.00 85.94 82 ALA A CA 1
ATOM 644 C C . ALA A 1 82 ? 2.444 2.229 10.593 1.00 85.94 82 ALA A C 1
ATOM 646 O O . ALA A 1 82 ? 3.058 1.611 9.722 1.00 85.94 82 ALA A O 1
ATOM 647 N N . ALA A 1 83 ? 1.528 1.645 11.367 1.00 89.19 83 ALA A N 1
ATOM 648 C CA . ALA A 1 83 ? 1.119 0.251 11.229 1.00 89.19 83 ALA A CA 1
ATOM 649 C C . ALA A 1 83 ? 0.440 -0.030 9.876 1.00 89.19 83 ALA A C 1
ATOM 651 O O . ALA A 1 83 ? 0.804 -1.000 9.204 1.00 89.19 83 ALA A O 1
ATOM 652 N N . ALA A 1 84 ? -0.481 0.834 9.429 1.00 88.19 84 ALA A N 1
ATOM 653 C CA . ALA A 1 84 ? -1.112 0.701 8.111 1.00 88.19 84 ALA A CA 1
ATOM 654 C C . ALA A 1 84 ? -0.074 0.768 6.980 1.00 88.19 84 ALA A C 1
ATOM 656 O O . ALA A 1 84 ? -0.076 -0.051 6.058 1.00 88.19 84 ALA A O 1
ATOM 657 N N . ILE A 1 85 ? 0.869 1.701 7.078 1.00 88.75 85 ILE A N 1
ATOM 658 C CA . ILE A 1 85 ? 1.950 1.838 6.101 1.00 88.75 85 ILE A CA 1
ATOM 659 C C . ILE A 1 85 ? 2.874 0.625 6.121 1.00 88.75 85 ILE A C 1
ATOM 661 O O . ILE A 1 85 ? 3.212 0.105 5.062 1.00 88.75 85 ILE A O 1
ATOM 665 N N . ALA A 1 86 ? 3.288 0.155 7.298 1.00 90.31 86 ALA A N 1
ATOM 666 C CA . ALA A 1 86 ? 4.146 -1.018 7.424 1.00 90.31 86 ALA A CA 1
ATOM 667 C C . ALA A 1 86 ? 3.492 -2.256 6.796 1.00 90.31 86 ALA A C 1
ATOM 669 O O . ALA A 1 86 ? 4.160 -3.003 6.081 1.00 90.31 86 ALA A O 1
ATOM 670 N N . HIS A 1 87 ? 2.179 -2.422 6.985 1.00 90.88 87 HIS A N 1
ATOM 671 C CA . HIS A 1 87 ? 1.417 -3.496 6.358 1.00 90.88 87 HIS A CA 1
ATOM 672 C C . HIS A 1 87 ? 1.375 -3.367 4.831 1.00 90.88 87 HIS A C 1
ATOM 674 O O . HIS A 1 87 ? 1.669 -4.328 4.120 1.00 90.88 87 HIS A O 1
ATOM 680 N N . ALA A 1 88 ? 1.060 -2.174 4.317 1.00 90.31 88 ALA A N 1
ATOM 681 C CA . ALA A 1 88 ? 1.073 -1.903 2.882 1.00 90.31 88 ALA A CA 1
ATOM 682 C C . ALA A 1 88 ? 2.453 -2.200 2.270 1.00 90.31 88 ALA A C 1
ATOM 684 O O . ALA A 1 88 ? 2.533 -2.860 1.236 1.00 90.31 88 ALA A O 1
ATOM 685 N N . ARG A 1 89 ? 3.534 -1.787 2.945 1.00 89.31 89 ARG A N 1
ATOM 686 C CA . ARG A 1 89 ? 4.922 -2.025 2.522 1.00 89.31 89 ARG A CA 1
ATOM 687 C C . ARG A 1 89 ? 5.269 -3.511 2.472 1.00 89.31 89 ARG A C 1
ATOM 689 O O . ARG A 1 89 ? 5.778 -3.958 1.447 1.00 89.31 89 ARG A O 1
ATOM 696 N N . ASP A 1 90 ? 5.004 -4.263 3.542 1.00 91.31 90 ASP A N 1
ATOM 697 C CA . ASP A 1 90 ? 5.281 -5.708 3.597 1.00 91.31 90 ASP A CA 1
ATOM 698 C C . ASP A 1 90 ? 4.520 -6.452 2.495 1.00 91.31 90 ASP A C 1
ATOM 700 O O . ASP A 1 90 ? 5.119 -7.217 1.737 1.00 91.31 90 ASP A O 1
ATOM 704 N N . TRP A 1 91 ? 3.231 -6.148 2.323 1.00 91.94 91 TRP A N 1
ATOM 705 C CA . TRP A 1 91 ? 2.435 -6.730 1.248 1.00 91.94 91 TRP A CA 1
ATOM 706 C C . TRP A 1 91 ? 3.022 -6.417 -0.133 1.00 91.94 91 TRP A C 1
ATOM 708 O O . TRP A 1 91 ? 3.135 -7.310 -0.970 1.00 91.94 91 TRP A O 1
ATOM 718 N N . ALA A 1 92 ? 3.416 -5.166 -0.373 1.00 90.00 92 ALA A N 1
ATOM 719 C CA . ALA A 1 92 ? 3.903 -4.718 -1.672 1.00 90.00 92 ALA A CA 1
ATOM 720 C C . ALA A 1 92 ? 5.240 -5.373 -2.042 1.00 90.00 92 ALA A C 1
ATOM 722 O O . ALA A 1 92 ? 5.410 -5.831 -3.171 1.00 90.00 92 ALA A O 1
ATOM 723 N N . VAL A 1 93 ? 6.158 -5.481 -1.075 1.00 89.94 93 VAL A N 1
ATOM 724 C CA . VAL A 1 93 ? 7.427 -6.204 -1.240 1.00 89.94 93 VAL A CA 1
ATOM 725 C C . VAL A 1 93 ? 7.162 -7.668 -1.562 1.00 89.94 93 VAL A C 1
ATOM 727 O O . VAL A 1 93 ? 7.685 -8.168 -2.553 1.00 89.94 93 VAL A O 1
ATOM 730 N N . ARG A 1 94 ? 6.298 -8.341 -0.792 1.00 90.44 94 ARG A N 1
ATOM 731 C CA . ARG A 1 94 ? 5.957 -9.751 -1.035 1.00 90.44 94 ARG A CA 1
ATOM 732 C C . ARG A 1 94 ? 5.290 -9.964 -2.387 1.00 90.44 94 ARG A C 1
ATOM 734 O O . ARG A 1 94 ? 5.571 -10.955 -3.052 1.00 90.44 94 ARG A O 1
ATOM 741 N N . TRP A 1 95 ? 4.418 -9.047 -2.799 1.00 89.12 95 TRP A N 1
ATOM 742 C CA . TRP A 1 95 ? 3.745 -9.115 -4.091 1.00 89.12 95 TRP A CA 1
ATOM 743 C C . TRP A 1 95 ? 4.738 -8.982 -5.245 1.00 89.12 95 TRP A C 1
ATOM 745 O O . TRP A 1 95 ? 4.699 -9.787 -6.176 1.00 89.12 95 TRP A O 1
ATOM 755 N N . ILE A 1 96 ? 5.657 -8.014 -5.162 1.00 87.00 96 ILE A N 1
ATOM 756 C CA . ILE A 1 96 ? 6.741 -7.874 -6.136 1.00 87.00 96 ILE A CA 1
ATOM 757 C C . ILE A 1 96 ? 7.618 -9.119 -6.131 1.00 87.00 96 ILE A C 1
ATOM 759 O O . ILE A 1 96 ? 7.862 -9.681 -7.195 1.00 87.00 96 ILE A O 1
ATOM 763 N N . ASP A 1 97 ? 8.055 -9.583 -4.963 1.00 87.19 97 ASP A N 1
ATOM 764 C CA . ASP A 1 97 ? 8.941 -10.737 -4.856 1.00 87.19 97 ASP A CA 1
ATOM 765 C C . ASP A 1 97 ? 8.302 -11.989 -5.467 1.00 87.19 97 ASP A C 1
ATOM 767 O O . ASP A 1 97 ? 8.954 -12.649 -6.272 1.00 87.19 97 ASP A O 1
ATOM 771 N N . ALA A 1 98 ? 7.020 -12.254 -5.194 1.00 84.06 98 ALA A N 1
ATOM 772 C CA . ALA A 1 98 ? 6.267 -13.345 -5.812 1.00 84.06 98 ALA A CA 1
ATOM 773 C C . ALA A 1 98 ? 6.092 -13.166 -7.332 1.00 84.06 98 ALA A C 1
ATOM 775 O O . ALA A 1 98 ? 6.241 -14.128 -8.080 1.00 84.06 98 ALA A O 1
ATOM 776 N N . SER A 1 99 ? 5.833 -11.939 -7.796 1.00 76.31 99 SER A N 1
ATOM 777 C CA . SER A 1 99 ? 5.668 -11.629 -9.226 1.00 76.31 99 SER A CA 1
ATOM 778 C C . SER A 1 99 ? 6.988 -11.686 -10.005 1.00 76.31 99 SER A C 1
ATOM 780 O O . SER A 1 99 ? 6.980 -11.895 -11.213 1.00 76.31 99 SER A O 1
ATOM 782 N N . THR A 1 100 ? 8.133 -11.505 -9.333 1.00 66.25 100 THR A N 1
ATOM 783 C CA . THR A 1 100 ? 9.460 -11.565 -9.975 1.00 66.25 100 THR A CA 1
ATOM 784 C C . THR A 1 100 ? 9.955 -13.003 -10.150 1.00 66.25 100 THR A C 1
ATOM 786 O O . THR A 1 100 ? 10.785 -13.249 -11.012 1.00 66.25 100 THR A O 1
ATOM 789 N N . VAL A 1 101 ? 9.472 -13.960 -9.347 1.00 56.97 101 VAL A N 1
ATOM 790 C CA . VAL A 1 101 ? 9.872 -15.383 -9.447 1.00 56.97 101 VAL A CA 1
ATOM 791 C C . VAL A 1 101 ? 9.320 -16.042 -10.722 1.00 56.97 101 VAL A C 1
ATOM 793 O O . VAL A 1 101 ? 9.711 -17.149 -11.071 1.00 56.97 101 VAL A O 1
ATOM 796 N N . THR A 1 102 ? 8.424 -15.366 -11.442 1.00 44.72 102 THR A N 1
ATOM 797 C CA . THR A 1 102 ? 7.804 -15.874 -12.673 1.00 44.72 102 THR A CA 1
ATOM 798 C C . THR A 1 102 ? 8.504 -15.413 -13.963 1.00 44.72 102 THR A C 1
ATOM 800 O O . THR A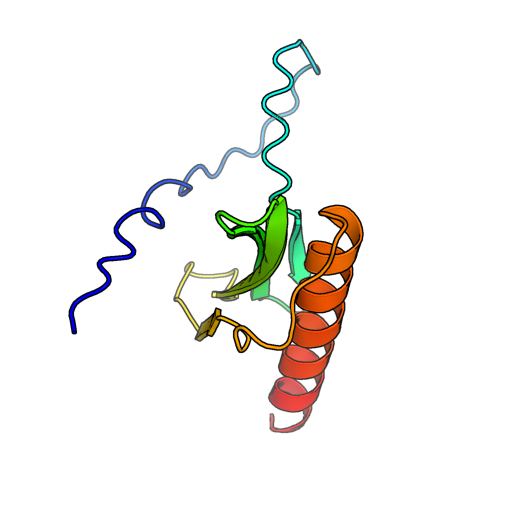 1 102 ? 7.946 -15.613 -15.039 1.00 44.72 102 THR A O 1
ATOM 803 N N . LEU A 1 103 ? 9.692 -14.795 -13.880 1.00 39.31 103 LEU A N 1
ATOM 804 C CA . LEU A 1 103 ? 10.504 -14.396 -15.043 1.00 39.31 103 LEU A CA 1
ATOM 805 C C . LEU A 1 103 ? 11.719 -15.306 -15.237 1.00 39.31 103 LEU A C 1
ATOM 807 O O . LEU A 1 103 ? 12.479 -15.483 -14.260 1.00 39.31 103 LEU A O 1
#

Organism: NCBI:txid321895